Protein AF-F6EUU1-F1 (afdb_monomer_lite)

Structure (mmCIF, N/CA/C/O backbone):
data_AF-F6EUU1-F1
#
_entry.id   AF-F6EUU1-F1
#
loop_
_atom_site.group_PDB
_atom_site.id
_atom_site.type_symbol
_atom_site.label_atom_id
_atom_site.label_alt_id
_atom_site.label_comp_id
_atom_site.label_asym_id
_atom_site.label_entity_id
_atom_site.label_seq_id
_atom_site.pdbx_PDB_ins_code
_atom_site.Cartn_x
_atom_site.Cartn_y
_atom_site.Cartn_z
_atom_site.occupancy
_atom_site.B_iso_or_equiv
_atom_site.auth_seq_id
_atom_site.auth_comp_id
_atom_site.auth_asym_id
_atom_site.auth_atom_id
_atom_site.pdbx_PDB_model_num
ATOM 1 N N . MET A 1 1 ? 11.042 15.167 -16.117 1.00 37.34 1 MET A N 1
ATOM 2 C CA . MET A 1 1 ? 10.573 15.311 -14.725 1.00 37.34 1 MET A CA 1
ATOM 3 C C . MET A 1 1 ? 9.103 14.907 -14.679 1.00 37.34 1 MET A C 1
ATOM 5 O O . MET A 1 1 ? 8.304 15.669 -15.211 1.00 37.34 1 MET A O 1
ATOM 9 N N . PRO A 1 2 ? 8.699 13.736 -14.163 1.00 47.19 2 PRO A N 1
ATOM 10 C CA . PRO A 1 2 ? 7.293 13.513 -13.862 1.00 47.19 2 PRO A CA 1
ATOM 11 C C . PRO A 1 2 ? 7.005 14.019 -12.444 1.00 47.19 2 PRO A C 1
ATOM 13 O O . PRO A 1 2 ? 7.623 13.583 -11.479 1.00 47.19 2 PRO A O 1
ATOM 16 N N . ALA A 1 3 ? 6.089 14.981 -12.342 1.00 47.44 3 ALA A N 1
ATOM 17 C CA . ALA A 1 3 ? 5.548 15.464 -11.082 1.00 47.44 3 ALA A CA 1
ATOM 18 C C . ALA A 1 3 ? 4.699 14.354 -10.443 1.00 47.44 3 ALA A C 1
ATOM 20 O O . ALA A 1 3 ? 3.653 13.982 -10.984 1.00 47.44 3 ALA A O 1
ATOM 21 N N . ALA A 1 4 ? 5.160 13.807 -9.318 1.00 46.00 4 ALA A N 1
ATOM 22 C CA . ALA A 1 4 ? 4.358 12.908 -8.501 1.00 46.00 4 ALA A CA 1
ATOM 23 C C . ALA A 1 4 ? 3.129 13.669 -7.968 1.00 46.00 4 ALA A C 1
ATOM 25 O O . ALA A 1 4 ? 3.194 14.841 -7.599 1.00 46.00 4 ALA A O 1
ATOM 26 N N . LYS A 1 5 ? 1.971 13.014 -8.048 1.00 48.19 5 LYS A N 1
ATOM 27 C CA . LYS A 1 5 ? 0.638 13.600 -7.880 1.00 48.19 5 LYS A CA 1
ATOM 28 C C . LYS A 1 5 ? 0.380 14.049 -6.427 1.00 48.19 5 LYS A C 1
ATOM 30 O O . LYS A 1 5 ? 0.331 13.186 -5.556 1.00 48.19 5 LYS A O 1
ATOM 35 N N . PRO A 1 6 ? -0.006 15.316 -6.175 1.00 48.62 6 PRO A N 1
ATOM 36 C CA . PRO A 1 6 ? -0.371 15.819 -4.838 1.00 48.62 6 PRO A CA 1
ATOM 37 C C . PRO A 1 6 ? -1.711 15.277 -4.288 1.00 48.62 6 PRO A C 1
ATOM 39 O O . PRO A 1 6 ? -2.193 15.727 -3.250 1.00 48.62 6 PRO A O 1
ATOM 42 N N . PHE A 1 7 ? -2.360 14.348 -4.999 1.00 48.28 7 PHE A N 1
ATOM 43 C CA . PHE A 1 7 ? -3.625 13.734 -4.583 1.00 48.28 7 PHE A CA 1
ATOM 44 C C . PHE A 1 7 ? -3.428 12.528 -3.656 1.00 48.28 7 PHE A C 1
ATOM 46 O O . PHE A 1 7 ? -4.287 12.283 -2.816 1.00 48.28 7 PHE A O 1
ATOM 53 N N . ALA A 1 8 ? -2.315 11.799 -3.785 1.00 52.47 8 ALA A N 1
ATOM 54 C CA . ALA A 1 8 ? -2.077 10.576 -3.015 1.00 52.47 8 ALA A CA 1
ATOM 55 C C . ALA A 1 8 ? -1.690 10.884 -1.555 1.00 52.47 8 ALA A C 1
ATOM 57 O O . ALA A 1 8 ? -2.292 10.352 -0.628 1.00 52.47 8 ALA A O 1
ATOM 58 N N . GLU A 1 9 ? -0.788 11.847 -1.328 1.00 54.06 9 GLU A N 1
ATOM 59 C CA . GLU A 1 9 ? -0.393 12.273 0.027 1.00 54.06 9 GLU A CA 1
ATOM 60 C C . GLU A 1 9 ? -1.585 12.730 0.876 1.00 54.06 9 GLU A C 1
ATOM 62 O O . GLU A 1 9 ? -1.688 12.389 2.052 1.00 54.06 9 GLU A O 1
ATOM 67 N N . LYS A 1 10 ? -2.541 13.451 0.277 1.00 57.03 10 LYS A N 1
ATOM 68 C CA . LYS A 1 10 ? -3.720 13.944 1.002 1.00 57.03 10 LYS A CA 1
ATOM 69 C C . LYS A 1 10 ? -4.641 12.823 1.483 1.00 57.03 10 LYS A C 1
ATOM 71 O O . LYS A 1 10 ? -5.227 12.957 2.553 1.00 57.03 10 LYS A O 1
ATOM 76 N N . ILE A 1 11 ? -4.765 11.737 0.717 1.00 64.12 11 ILE A N 1
ATOM 77 C CA . ILE A 1 11 ? -5.606 10.589 1.086 1.00 64.12 11 ILE A CA 1
ATOM 78 C C . ILE A 1 11 ? -4.953 9.809 2.228 1.00 64.12 11 ILE A C 1
ATOM 80 O O . ILE A 1 11 ? -5.626 9.488 3.203 1.00 64.12 11 ILE A O 1
ATOM 84 N N . PHE A 1 12 ? -3.639 9.590 2.156 1.00 66.69 12 PHE A N 1
ATOM 85 C CA . PHE A 1 12 ? -2.871 8.963 3.231 1.00 66.69 12 PHE A CA 1
ATOM 86 C C . PHE A 1 12 ? -3.004 9.725 4.554 1.00 66.69 12 PHE A C 1
ATOM 88 O O . PHE A 1 12 ? -3.325 9.127 5.579 1.00 66.69 12 PHE A O 1
ATOM 95 N N . HIS A 1 13 ? -2.842 11.051 4.531 1.00 67.12 13 HIS A N 1
ATOM 96 C CA . HIS A 1 13 ? -2.996 11.864 5.737 1.00 67.12 13 HIS A CA 1
ATOM 97 C C . HIS A 1 13 ? -4.424 11.841 6.292 1.00 67.12 13 HIS A C 1
ATOM 99 O O . HIS A 1 13 ? -4.591 11.754 7.505 1.00 67.12 13 HIS A O 1
ATOM 105 N N . ALA A 1 14 ? -5.450 11.879 5.437 1.00 72.12 14 ALA A N 1
ATOM 106 C CA . ALA A 1 14 ? -6.840 11.816 5.885 1.00 72.12 14 ALA A CA 1
ATOM 107 C C . ALA A 1 14 ? -7.178 10.461 6.531 1.00 72.12 14 ALA A C 1
ATOM 109 O O . ALA A 1 14 ? -7.726 10.441 7.631 1.00 72.12 14 ALA A O 1
ATOM 110 N N . LEU A 1 15 ? -6.790 9.348 5.896 1.00 71.38 15 LEU A N 1
ATOM 111 C CA . LEU A 1 15 ? -7.007 7.996 6.426 1.00 71.38 15 LEU A CA 1
ATOM 112 C C . LEU A 1 15 ? -6.249 7.771 7.736 1.00 71.38 15 LEU A C 1
ATOM 114 O O . LEU A 1 15 ? -6.804 7.226 8.686 1.00 71.38 15 LEU A O 1
ATOM 118 N N . LEU A 1 16 ? -5.001 8.240 7.818 1.00 70.50 16 LEU A N 1
ATOM 119 C CA . LEU A 1 16 ? -4.230 8.187 9.056 1.00 70.50 16 LEU A CA 1
ATOM 120 C C . LEU A 1 16 ? -4.901 8.968 10.178 1.00 70.50 16 LEU A C 1
ATOM 122 O O . LEU A 1 16 ? -5.094 8.430 11.266 1.00 70.50 16 LEU A O 1
ATOM 126 N N . MET A 1 17 ? -5.274 10.225 9.924 1.00 71.81 17 MET A N 1
ATOM 127 C CA . MET A 1 17 ? -5.925 11.051 10.938 1.00 71.81 17 MET A CA 1
ATOM 128 C C . MET A 1 17 ? -7.266 10.463 11.370 1.00 71.81 17 MET A C 1
ATOM 130 O O . MET A 1 17 ? -7.599 10.557 12.546 1.00 71.81 17 MET A O 1
ATOM 134 N N . GLU A 1 18 ? -8.010 9.826 10.466 1.00 73.00 18 GLU A N 1
ATOM 135 C CA . GLU A 1 18 ? -9.268 9.163 10.799 1.00 73.00 18 GLU A CA 1
ATOM 136 C C . GLU A 1 18 ? -9.056 7.898 11.646 1.00 73.00 18 GLU A C 1
ATOM 138 O O . GLU A 1 18 ? -9.730 7.739 12.665 1.00 73.00 18 GLU A O 1
ATOM 143 N N . CYS A 1 19 ? -8.084 7.047 11.300 1.00 69.06 19 CYS A N 1
ATOM 144 C CA . CYS A 1 19 ? -7.704 5.892 12.122 1.00 69.06 19 CYS A CA 1
ATOM 145 C C . CYS A 1 19 ? -7.283 6.320 13.534 1.00 69.06 19 CYS A C 1
ATOM 147 O O . CYS A 1 19 ? -7.765 5.757 14.519 1.00 69.06 19 CYS A O 1
ATOM 149 N N . PHE A 1 20 ? -6.447 7.358 13.642 1.00 67.50 20 PHE A N 1
ATOM 150 C CA . PHE A 1 20 ? -6.025 7.906 14.933 1.00 67.50 20 PHE A CA 1
ATOM 151 C C . PHE A 1 20 ? -7.184 8.548 15.705 1.00 67.50 20 PHE A C 1
ATOM 153 O O . PHE A 1 20 ? -7.306 8.335 16.910 1.00 67.50 20 PHE A O 1
ATOM 160 N N . ALA A 1 21 ? -8.054 9.305 15.032 1.00 73.56 21 ALA A N 1
ATOM 161 C CA . ALA A 1 21 ? -9.197 9.962 15.663 1.00 73.56 21 ALA A CA 1
ATOM 162 C C . ALA A 1 21 ? -10.238 8.960 1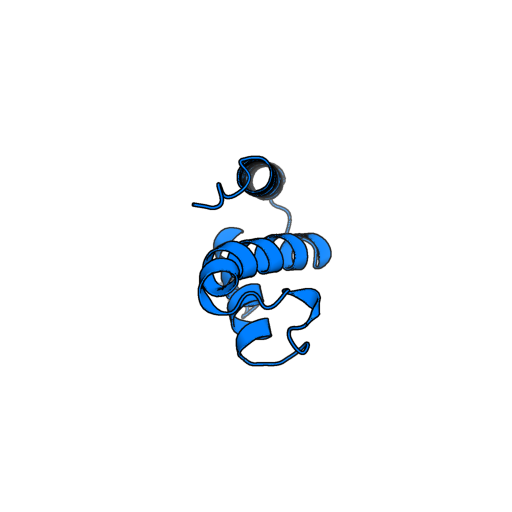6.178 1.00 73.56 21 ALA A C 1
ATOM 164 O O . ALA A 1 21 ? -10.861 9.204 17.210 1.00 73.56 21 ALA A O 1
ATOM 165 N N . GLN A 1 22 ? -10.422 7.838 15.479 1.00 75.19 22 GLN A N 1
ATOM 166 C CA . GLN A 1 22 ? -11.400 6.809 15.838 1.00 75.19 22 GLN A CA 1
ATOM 167 C C . GLN A 1 22 ? -10.816 5.677 16.701 1.00 75.19 22 GLN A C 1
ATOM 169 O O . GLN A 1 22 ? -11.574 4.806 17.120 1.00 75.19 22 GLN A O 1
ATOM 174 N N . GLN A 1 23 ? -9.500 5.668 16.969 1.00 66.62 23 GLN A N 1
ATOM 175 C CA . GLN A 1 23 ? -8.783 4.560 17.631 1.00 66.62 23 GLN A CA 1
ATOM 176 C C . GLN A 1 23 ? -9.110 3.185 17.027 1.00 66.62 23 GLN A C 1
ATOM 178 O O . GLN A 1 23 ? -9.159 2.171 17.726 1.00 66.62 23 GLN A O 1
ATOM 183 N N . ARG A 1 24 ? -9.368 3.143 15.719 1.00 73.88 24 ARG A N 1
ATOM 1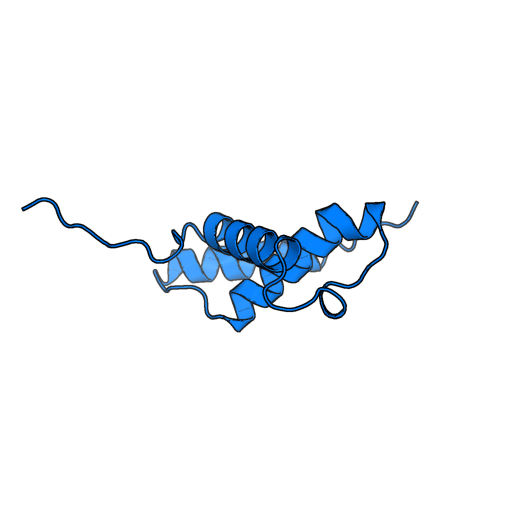84 C CA . ARG A 1 24 ? -9.682 1.893 15.026 1.00 73.88 24 ARG A CA 1
ATOM 185 C C . ARG A 1 24 ? -8.431 1.307 14.402 1.00 73.88 24 ARG A C 1
ATOM 187 O O . ARG A 1 24 ? -7.527 2.035 13.996 1.00 73.88 24 ARG A O 1
ATOM 194 N N . GLN A 1 25 ? -8.417 -0.015 14.267 1.00 69.00 25 GLN A N 1
ATOM 195 C CA . GLN A 1 25 ? -7.452 -0.657 13.385 1.00 69.00 25 GLN A CA 1
ATOM 196 C C . GLN A 1 25 ? -7.764 -0.293 11.924 1.00 69.00 25 GLN A C 1
ATOM 198 O O . GLN A 1 25 ? -8.944 -0.206 11.552 1.00 69.00 25 GLN A O 1
ATOM 203 N N . PRO A 1 26 ? -6.730 -0.055 11.100 1.00 76.00 26 PRO A N 1
ATOM 204 C CA . PRO A 1 26 ? -6.916 0.099 9.667 1.00 76.00 26 PRO A CA 1
ATOM 205 C C . PRO A 1 26 ? -7.449 -1.213 9.082 1.00 76.00 26 PRO A C 1
ATOM 207 O O . PRO A 1 26 ? -7.077 -2.303 9.515 1.00 76.00 26 PRO A O 1
ATOM 210 N N . THR A 1 27 ? -8.343 -1.105 8.110 1.00 82.44 27 THR A N 1
ATOM 211 C CA . THR A 1 27 ? -8.867 -2.253 7.362 1.00 82.44 27 THR A CA 1
ATOM 212 C C . THR A 1 27 ? -7.849 -2.734 6.330 1.00 82.44 27 THR A C 1
ATOM 214 O O . THR A 1 27 ? -6.991 -1.964 5.896 1.00 82.44 27 THR A O 1
ATOM 217 N N . ASP A 1 28 ? -7.960 -3.989 5.891 1.00 81.69 28 ASP A N 1
ATOM 218 C CA . ASP A 1 28 ? -7.053 -4.559 4.883 1.00 81.69 28 ASP A CA 1
ATOM 219 C C . ASP A 1 28 ? -7.003 -3.719 3.593 1.00 81.69 28 ASP A C 1
ATOM 221 O O . ASP A 1 28 ? -5.932 -3.538 3.015 1.00 81.69 28 ASP A O 1
ATOM 225 N N . ASP A 1 29 ? -8.135 -3.143 3.173 1.00 82.06 29 ASP A N 1
ATOM 226 C CA . ASP A 1 29 ? -8.222 -2.276 1.989 1.00 82.06 29 ASP A CA 1
ATOM 227 C C . ASP A 1 29 ? -7.458 -0.951 2.163 1.00 82.06 29 ASP A C 1
ATOM 229 O O . ASP A 1 29 ? -6.865 -0.421 1.216 1.00 82.06 29 ASP A O 1
ATOM 233 N N . GLU A 1 30 ? -7.442 -0.400 3.377 1.00 82.31 30 GLU A N 1
ATOM 234 C CA . GLU A 1 30 ? -6.693 0.820 3.692 1.00 82.31 30 GLU A CA 1
ATOM 235 C C . GLU A 1 30 ? -5.202 0.540 3.790 1.00 82.31 30 GLU A C 1
ATOM 237 O O . GLU A 1 30 ? -4.395 1.314 3.272 1.00 82.31 30 GLU A O 1
ATOM 242 N N . VAL A 1 31 ? -4.835 -0.588 4.400 1.00 85.25 31 VAL A N 1
ATOM 243 C CA . VAL A 1 31 ? -3.448 -1.053 4.439 1.00 85.25 31 VAL A CA 1
ATOM 244 C C . VAL A 1 31 ? -2.934 -1.292 3.018 1.00 85.25 31 VAL A C 1
ATOM 246 O O . VAL A 1 31 ? -1.841 -0.825 2.699 1.00 85.25 31 VAL A O 1
ATOM 249 N N . ASP A 1 32 ? -3.716 -1.926 2.138 1.00 85.75 32 ASP A N 1
ATOM 250 C CA . ASP A 1 32 ? -3.340 -2.132 0.731 1.00 85.75 32 ASP A CA 1
ATOM 251 C C . ASP A 1 32 ? -3.229 -0.805 -0.039 1.00 85.75 32 ASP A C 1
ATOM 253 O O . ASP A 1 32 ? -2.280 -0.602 -0.800 1.00 85.75 32 ASP A O 1
ATOM 257 N N . SER A 1 33 ? -4.134 0.145 0.218 1.00 83.81 33 SER A N 1
ATOM 258 C CA . SER A 1 33 ? -4.086 1.482 -0.390 1.00 83.81 33 SER A CA 1
ATOM 259 C C . SER A 1 33 ? -2.811 2.239 -0.010 1.00 83.81 33 SER A C 1
ATOM 261 O O . SER A 1 33 ? -2.144 2.820 -0.871 1.00 83.81 33 SER A O 1
ATOM 263 N N . VAL A 1 34 ? -2.433 2.196 1.269 1.00 84.31 34 VAL A N 1
ATOM 264 C CA . VAL A 1 34 ? -1.197 2.813 1.759 1.00 84.31 34 VAL A CA 1
ATOM 265 C C . VAL A 1 34 ? 0.037 2.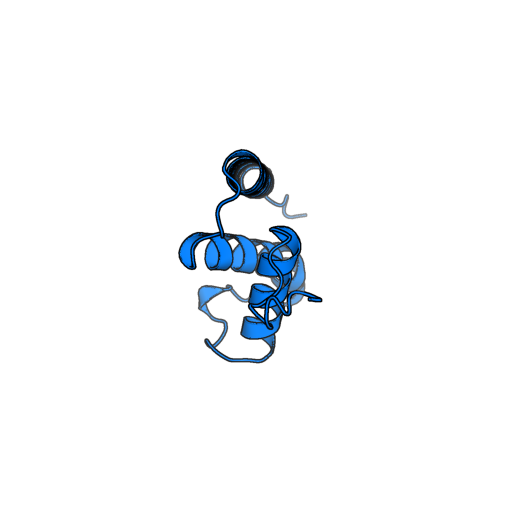067 1.254 1.00 84.31 34 VAL A C 1
ATOM 267 O O . VAL A 1 34 ? 0.981 2.707 0.794 1.00 84.31 34 VAL A O 1
ATOM 270 N N . ALA A 1 35 ? 0.030 0.734 1.258 1.00 87.75 35 ALA A N 1
ATOM 271 C CA . ALA A 1 35 ? 1.127 -0.073 0.729 1.00 87.75 35 ALA A CA 1
ATOM 272 C C . ALA A 1 35 ? 1.362 0.205 -0.764 1.00 87.75 35 ALA A C 1
ATOM 274 O O . ALA A 1 35 ? 2.506 0.388 -1.183 1.00 87.75 35 ALA A O 1
ATOM 275 N N . SER A 1 36 ? 0.291 0.342 -1.553 1.00 86.44 36 SER A N 1
ATOM 276 C CA . SER A 1 36 ? 0.371 0.746 -2.959 1.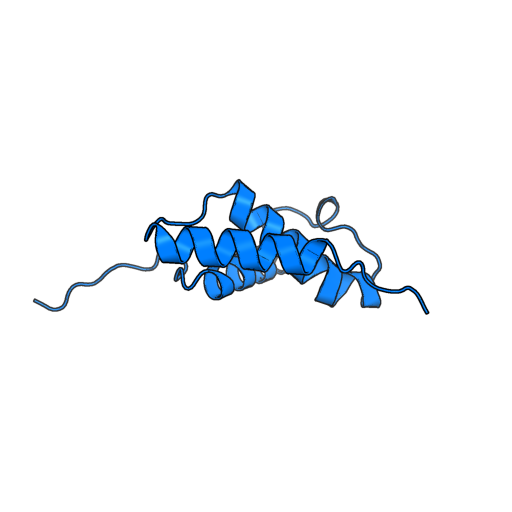00 86.44 36 SER A CA 1
ATOM 277 C C . SER A 1 36 ? 1.001 2.126 -3.134 1.00 86.44 36 SER A C 1
ATOM 279 O O . SER A 1 36 ? 1.703 2.355 -4.123 1.00 86.44 36 SER A O 1
ATOM 281 N N . GLN A 1 37 ? 0.736 3.058 -2.219 1.00 83.06 37 GLN A N 1
ATOM 282 C CA . GLN A 1 37 ? 1.294 4.406 -2.272 1.00 83.06 37 GLN A CA 1
ATOM 283 C C . GLN A 1 37 ? 2.779 4.411 -1.903 1.00 83.06 37 GLN A C 1
ATOM 285 O O . GLN A 1 37 ? 3.578 4.982 -2.642 1.00 83.06 37 GLN A O 1
ATOM 290 N N . ILE A 1 38 ? 3.158 3.719 -0.823 1.00 84.94 38 ILE A N 1
ATOM 291 C CA . ILE A 1 38 ? 4.561 3.542 -0.419 1.00 84.94 38 ILE A CA 1
ATOM 292 C C . ILE A 1 38 ? 5.344 2.858 -1.546 1.00 84.94 38 ILE A C 1
ATOM 294 O O . ILE A 1 38 ? 6.450 3.278 -1.883 1.00 84.94 38 ILE A O 1
ATOM 298 N N . TRP A 1 39 ? 4.754 1.848 -2.190 1.00 86.12 39 TRP A N 1
ATOM 299 C CA . TRP A 1 39 ? 5.356 1.182 -3.341 1.00 86.12 39 TRP A CA 1
ATOM 300 C C . TRP A 1 39 ? 5.539 2.125 -4.534 1.00 86.12 39 TRP A C 1
ATOM 302 O O . TRP A 1 39 ? 6.606 2.140 -5.143 1.00 86.12 39 TRP A O 1
ATOM 312 N N . GLN A 1 40 ? 4.533 2.932 -4.883 1.00 82.81 40 GLN A N 1
ATOM 313 C CA . GLN A 1 40 ? 4.668 3.904 -5.974 1.00 82.81 40 GLN A CA 1
ATOM 314 C C . GLN A 1 40 ? 5.731 4.965 -5.684 1.00 82.81 40 GLN A C 1
ATOM 316 O O . GLN A 1 40 ? 6.474 5.329 -6.594 1.00 82.81 40 GLN A O 1
ATOM 321 N N . ASP A 1 41 ? 5.827 5.431 -4.444 1.00 80.75 41 ASP A N 1
ATOM 322 C CA . ASP A 1 41 ? 6.819 6.427 -4.045 1.00 80.75 41 ASP A CA 1
ATOM 323 C C . ASP A 1 41 ? 8.244 5.843 -4.060 1.00 80.75 41 ASP A C 1
ATOM 325 O O . ASP A 1 41 ? 9.155 6.401 -4.672 1.00 80.75 41 ASP A O 1
ATOM 329 N N . SER A 1 42 ? 8.413 4.647 -3.488 1.00 78.00 42 SER A N 1
ATOM 330 C CA . SER A 1 42 ? 9.708 3.974 -3.353 1.00 78.00 42 SER A CA 1
ATOM 331 C C . SER A 1 42 ? 10.189 3.297 -4.645 1.00 78.00 42 SER A C 1
ATOM 333 O O . SER A 1 42 ? 11.328 3.487 -5.068 1.00 78.00 42 SER A O 1
ATOM 335 N N . HIS A 1 43 ? 9.331 2.503 -5.287 1.00 75.06 43 HIS A N 1
ATOM 336 C CA . HIS A 1 43 ? 9.678 1.655 -6.435 1.00 75.06 43 HIS A CA 1
ATOM 337 C C . HIS A 1 43 ? 9.125 2.186 -7.756 1.00 75.06 43 HIS A C 1
ATOM 339 O O . HIS A 1 43 ? 9.728 1.944 -8.803 1.00 75.06 43 HIS A O 1
ATOM 345 N N . GLY A 1 44 ? 8.033 2.955 -7.744 1.00 63.03 44 GLY A N 1
ATOM 346 C CA . GLY A 1 44 ? 7.483 3.560 -8.962 1.00 63.03 44 GLY A CA 1
ATOM 347 C C . GLY A 1 44 ? 8.482 4.472 -9.683 1.00 63.03 44 GLY A C 1
ATOM 348 O O . GLY A 1 44 ? 8.447 4.552 -10.910 1.00 63.03 44 GLY A O 1
ATOM 349 N N . SER A 1 45 ? 9.435 5.068 -8.955 1.00 63.28 45 SER A N 1
ATOM 350 C CA . SER A 1 45 ? 10.554 5.818 -9.547 1.00 63.28 45 SER A CA 1
ATOM 351 C C . SER A 1 45 ? 11.740 4.951 -10.001 1.00 63.28 45 SER A C 1
ATOM 353 O O . SER A 1 45 ? 12.513 5.402 -10.843 1.00 63.28 45 SER A O 1
ATOM 355 N N . MET A 1 46 ? 11.910 3.729 -9.477 1.00 65.06 46 MET A N 1
ATOM 356 C CA . MET A 1 46 ? 13.074 2.868 -9.764 1.00 65.06 46 MET A CA 1
ATOM 357 C C . MET A 1 46 ? 12.795 1.758 -10.783 1.00 65.06 46 MET A C 1
ATOM 359 O O . MET A 1 46 ? 13.641 1.485 -11.631 1.00 65.06 46 MET A O 1
ATOM 363 N N . THR A 1 47 ? 11.638 1.100 -10.706 1.00 70.75 47 THR A N 1
ATOM 364 C CA . THR A 1 47 ? 11.306 -0.074 -11.533 1.00 70.75 47 THR A CA 1
ATOM 365 C C . THR A 1 47 ? 10.126 0.167 -12.467 1.00 70.75 47 THR A C 1
ATOM 367 O O . THR A 1 47 ? 9.969 -0.557 -13.446 1.00 70.75 47 THR A O 1
ATOM 370 N N . GLY A 1 48 ? 9.280 1.163 -12.174 1.00 76.38 48 GLY A N 1
ATOM 371 C CA . GLY A 1 48 ? 8.034 1.407 -12.909 1.00 76.38 48 GLY A CA 1
ATOM 372 C C . GLY A 1 48 ? 6.986 0.295 -12.755 1.00 76.38 48 GLY A C 1
ATOM 373 O O . GLY A 1 48 ? 5.961 0.329 -13.434 1.00 76.38 48 GLY A O 1
ATOM 374 N N . GLN A 1 49 ? 7.223 -0.686 -11.878 1.00 81.69 49 GLN A N 1
ATOM 375 C CA . GLN A 1 49 ? 6.311 -1.800 -11.630 1.00 81.69 49 GLN A CA 1
ATOM 376 C C . GLN A 1 49 ? 5.109 -1.327 -10.808 1.00 81.69 49 GLN A C 1
ATOM 378 O O . GLN A 1 49 ? 5.276 -0.668 -9.778 1.00 81.69 49 GLN A O 1
ATOM 383 N N . SER A 1 50 ? 3.893 -1.684 -11.227 1.00 82.19 50 SER A N 1
ATOM 384 C CA . SER A 1 50 ? 2.692 -1.373 -10.452 1.00 82.19 50 SER A CA 1
ATOM 385 C C . SER A 1 50 ? 2.610 -2.258 -9.211 1.00 82.19 50 SER A C 1
ATOM 387 O O . SER A 1 50 ? 2.978 -3.429 -9.257 1.00 82.19 50 SER A O 1
ATOM 389 N N . TRP A 1 51 ? 2.043 -1.737 -8.120 1.00 83.69 51 TRP A N 1
ATOM 390 C CA . TRP A 1 51 ? 1.759 -2.532 -6.919 1.00 83.69 51 TRP A CA 1
ATOM 391 C C . TRP A 1 51 ? 0.906 -3.770 -7.235 1.00 83.69 51 TRP A C 1
ATOM 393 O O . TRP A 1 51 ? 1.132 -4.846 -6.695 1.00 83.69 51 TRP A O 1
ATOM 403 N N . ARG A 1 52 ? -0.019 -3.651 -8.197 1.00 82.62 52 ARG A N 1
ATOM 404 C CA . ARG A 1 52 ? -0.865 -4.768 -8.655 1.00 82.62 52 ARG A CA 1
ATOM 405 C C . ARG A 1 52 ? -0.088 -5.900 -9.324 1.00 82.62 52 ARG A C 1
ATOM 407 O O . ARG A 1 52 ? -0.584 -7.021 -9.365 1.00 82.62 52 ARG A O 1
ATOM 414 N N . ASP A 1 53 ? 1.102 -5.601 -9.834 1.00 84.75 53 ASP A N 1
ATOM 415 C CA . ASP A 1 53 ? 1.982 -6.579 -10.471 1.00 84.75 53 ASP A CA 1
ATOM 416 C C . ASP A 1 53 ? 2.929 -7.233 -9.452 1.00 84.75 53 ASP A C 1
ATOM 418 O O . ASP A 1 53 ? 3.686 -8.141 -9.798 1.00 84.75 53 ASP A O 1
ATOM 422 N N . VAL A 1 54 ? 2.926 -6.772 -8.196 1.00 84.69 54 VAL A N 1
ATOM 423 C CA . VAL A 1 54 ? 3.689 -7.395 -7.115 1.00 84.69 54 VAL A CA 1
ATOM 424 C C . VAL A 1 54 ? 2.959 -8.658 -6.673 1.00 84.69 54 VAL A C 1
ATOM 426 O O . VAL A 1 54 ? 1.786 -8.639 -6.303 1.00 84.69 54 VAL A O 1
ATOM 429 N N . ALA A 1 55 ? 3.667 -9.787 -6.688 1.00 85.19 55 ALA A N 1
ATOM 430 C CA . ALA A 1 55 ? 3.103 -11.055 -6.252 1.00 85.19 55 ALA A CA 1
ATOM 431 C C . ALA A 1 55 ? 2.705 -10.989 -4.769 1.00 85.19 55 ALA A C 1
ATOM 433 O O . ALA A 1 55 ? 3.543 -10.722 -3.898 1.00 85.19 55 ALA A O 1
ATOM 434 N N . LYS A 1 56 ? 1.432 -11.278 -4.475 1.00 84.06 56 LYS A N 1
ATOM 435 C CA . LYS A 1 56 ? 0.929 -11.367 -3.099 1.00 84.06 56 LYS A CA 1
ATOM 436 C C . LYS A 1 56 ? 1.734 -12.401 -2.314 1.00 84.06 56 LYS A C 1
ATOM 438 O O . LYS A 1 56 ? 1.928 -13.526 -2.766 1.00 84.06 56 LYS A O 1
ATOM 443 N N . GLY A 1 57 ? 2.210 -12.002 -1.138 1.00 83.19 57 GLY A N 1
ATOM 444 C CA . GLY A 1 57 ? 3.026 -12.853 -0.267 1.00 83.19 57 GLY A CA 1
ATOM 445 C C . GLY A 1 57 ? 4.526 -12.880 -0.580 1.00 83.19 57 GLY A C 1
ATOM 446 O O . GLY A 1 57 ? 5.264 -13.496 0.185 1.00 83.19 57 GLY A O 1
ATOM 447 N N . SER A 1 58 ? 4.984 -12.195 -1.633 1.00 85.75 58 SER A N 1
ATOM 448 C CA . SER A 1 58 ? 6.415 -11.942 -1.853 1.00 85.75 58 SER A CA 1
ATOM 449 C C . SER A 1 58 ? 7.020 -11.078 -0.741 1.00 85.75 58 SER A C 1
ATOM 451 O O . SER A 1 58 ? 6.303 -10.368 -0.029 1.00 85.75 58 SER A O 1
ATOM 453 N N . ASP A 1 59 ? 8.347 -11.088 -0.613 1.00 87.69 59 ASP A N 1
ATOM 454 C CA . ASP A 1 59 ? 9.047 -10.247 0.365 1.00 87.69 59 ASP A CA 1
ATOM 455 C C . ASP A 1 59 ? 8.790 -8.755 0.140 1.00 87.69 59 ASP A C 1
ATOM 457 O O . ASP A 1 59 ? 8.625 -8.009 1.102 1.00 87.69 59 ASP A O 1
ATOM 461 N N . ALA A 1 60 ? 8.695 -8.323 -1.120 1.00 85.81 60 ALA A N 1
ATOM 462 C CA . ALA A 1 60 ? 8.314 -6.958 -1.475 1.00 85.81 60 ALA A CA 1
ATOM 463 C C . ALA A 1 60 ? 6.896 -6.630 -0.985 1.00 85.81 60 ALA A C 1
ATOM 465 O O . ALA A 1 60 ? 6.683 -5.604 -0.340 1.00 85.81 60 ALA A O 1
ATOM 466 N N . HIS A 1 61 ? 5.939 -7.536 -1.220 1.00 87.50 61 HIS A N 1
ATOM 467 C CA . HIS A 1 61 ? 4.567 -7.351 -0.759 1.00 87.50 61 HIS A CA 1
ATOM 468 C C . HIS A 1 61 ? 4.500 -7.230 0.770 1.00 87.50 61 HIS A C 1
ATOM 470 O O . HIS A 1 61 ? 3.898 -6.304 1.307 1.00 87.50 61 HIS A O 1
ATOM 476 N N . ARG A 1 62 ? 5.164 -8.139 1.491 1.00 87.94 62 ARG A N 1
ATOM 477 C CA . ARG A 1 62 ? 5.202 -8.132 2.963 1.00 87.94 62 ARG A CA 1
ATOM 478 C C . ARG A 1 62 ? 5.865 -6.877 3.523 1.00 87.94 62 ARG A C 1
ATOM 480 O O . ARG A 1 62 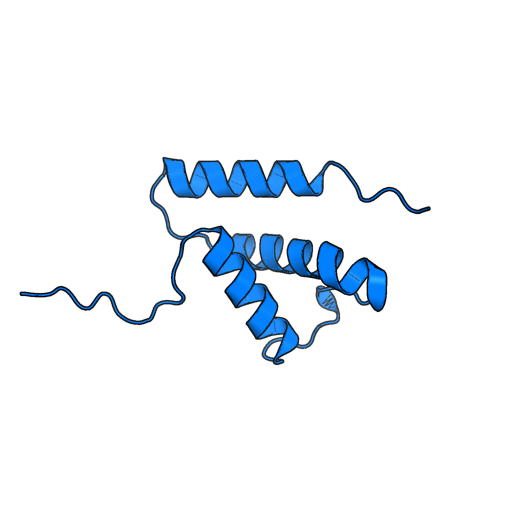? 5.369 -6.321 4.497 1.00 87.94 62 ARG A O 1
ATOM 487 N N . GLN A 1 63 ? 6.948 -6.411 2.903 1.00 87.69 63 GLN A N 1
ATOM 488 C CA . GLN A 1 63 ? 7.637 -5.193 3.331 1.00 87.69 63 GLN A CA 1
ATOM 489 C C . GLN A 1 63 ? 6.748 -3.955 3.213 1.00 87.69 63 GLN A C 1
ATOM 491 O O . GLN A 1 63 ? 6.695 -3.167 4.153 1.00 87.69 63 GLN A O 1
ATOM 496 N N . MET A 1 64 ? 6.024 -3.791 2.103 1.00 88.31 64 MET A N 1
ATOM 497 C CA . MET A 1 64 ? 5.149 -2.626 1.929 1.00 88.31 64 MET A CA 1
ATOM 498 C C . MET A 1 64 ? 3.925 -2.678 2.843 1.00 88.31 64 MET A C 1
ATOM 500 O O . MET A 1 64 ? 3.552 -1.653 3.403 1.00 88.31 64 MET A O 1
ATOM 504 N N . ILE A 1 65 ? 3.345 -3.863 3.056 1.00 88.62 65 ILE A N 1
ATOM 505 C CA . ILE A 1 65 ? 2.253 -4.051 4.023 1.00 88.62 65 ILE A CA 1
ATOM 506 C C . ILE A 1 65 ? 2.726 -3.715 5.443 1.00 88.62 65 ILE A C 1
ATOM 508 O O . ILE A 1 65 ? 2.063 -2.960 6.147 1.00 88.62 65 ILE A O 1
ATOM 512 N N . ASN A 1 66 ? 3.907 -4.188 5.849 1.00 85.88 66 ASN A N 1
ATOM 513 C CA . ASN A 1 66 ? 4.475 -3.835 7.152 1.00 85.88 66 ASN A CA 1
ATOM 514 C C . ASN A 1 66 ? 4.764 -2.333 7.267 1.00 85.88 66 ASN A C 1
ATOM 516 O O . ASN A 1 66 ? 4.505 -1.742 8.312 1.00 85.88 66 ASN A O 1
ATOM 520 N N . ALA A 1 67 ? 5.264 -1.695 6.205 1.00 86.12 67 ALA A N 1
ATOM 521 C CA . ALA A 1 67 ? 5.478 -0.250 6.185 1.00 86.12 67 ALA A CA 1
ATOM 522 C C . ALA A 1 67 ? 4.159 0.529 6.319 1.00 86.12 67 ALA A C 1
ATOM 524 O O . ALA A 1 67 ? 4.100 1.507 7.063 1.00 86.12 67 ALA A O 1
ATOM 525 N N . ALA A 1 68 ? 3.095 0.066 5.660 1.00 86.31 68 ALA A N 1
ATOM 526 C CA . ALA A 1 68 ? 1.761 0.637 5.789 1.00 86.31 68 ALA A CA 1
ATOM 527 C C . ALA A 1 68 ? 1.220 0.498 7.221 1.00 86.31 68 ALA A C 1
ATOM 529 O O . ALA A 1 68 ? 0.769 1.484 7.798 1.00 86.31 68 ALA A O 1
ATOM 530 N N . LEU A 1 69 ? 1.335 -0.684 7.831 1.00 82.44 69 LEU A N 1
ATOM 531 C CA . LEU A 1 69 ? 0.931 -0.915 9.224 1.00 82.44 69 LEU A CA 1
ATOM 532 C C . LEU A 1 69 ? 1.696 -0.012 10.203 1.00 82.44 69 LEU A C 1
ATOM 534 O O . LEU A 1 69 ? 1.080 0.656 11.036 1.00 82.44 69 LEU A O 1
ATOM 538 N N . MET A 1 70 ? 3.020 0.093 10.040 1.00 82.00 70 MET A N 1
ATOM 539 C CA . MET A 1 70 ? 3.851 1.002 10.836 1.00 82.00 70 MET A CA 1
ATOM 540 C C . MET A 1 70 ? 3.436 2.466 10.664 1.00 82.00 70 MET A C 1
ATOM 542 O O . MET A 1 70 ? 3.417 3.206 11.645 1.00 82.00 70 MET A O 1
ATOM 546 N N . ALA A 1 71 ? 3.065 2.886 9.451 1.00 80.62 71 ALA A N 1
ATOM 547 C CA . ALA A 1 71 ? 2.566 4.235 9.209 1.00 80.62 71 ALA A CA 1
ATOM 548 C C . ALA A 1 71 ? 1.266 4.515 9.978 1.00 80.62 71 ALA A C 1
ATOM 550 O O . ALA A 1 71 ? 1.114 5.598 10.538 1.00 80.62 71 ALA A O 1
ATOM 551 N N . PHE A 1 72 ? 0.371 3.528 10.070 1.00 73.75 72 PHE A N 1
ATOM 552 C CA . PHE A 1 72 ? -0.835 3.600 10.900 1.00 73.75 72 PHE A CA 1
ATOM 553 C C . PHE A 1 72 ? -0.563 3.529 12.410 1.00 73.75 72 PHE A C 1
ATOM 555 O O . PHE A 1 72 ? -1.498 3.653 13.197 1.00 73.75 72 PHE A O 1
ATOM 562 N N . GLY A 1 73 ? 0.686 3.315 12.839 1.00 70.56 73 GLY A N 1
ATOM 563 C CA . GLY A 1 73 ? 1.011 3.046 14.242 1.00 70.56 73 GLY A CA 1
ATOM 564 C C . GLY A 1 73 ? 0.440 1.716 14.740 1.00 70.56 73 GLY A C 1
ATOM 565 O O . GLY A 1 73 ? 0.389 1.477 15.945 1.00 70.56 73 GLY A O 1
ATOM 566 N N . SER A 1 74 ? 0.002 0.852 13.8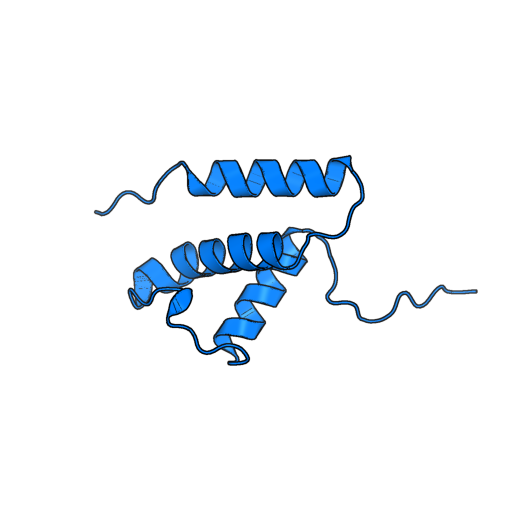22 1.00 62.81 74 SER A N 1
ATOM 567 C CA . SER A 1 74 ? -0.457 -0.491 14.132 1.00 62.81 74 SER A CA 1
ATOM 568 C C . SER A 1 74 ? 0.763 -1.399 14.080 1.00 62.81 74 SER A C 1
ATOM 570 O O . SER A 1 74 ? 1.376 -1.574 13.025 1.00 62.81 74 SER A O 1
ATOM 572 N N . ALA A 1 75 ? 1.167 -1.955 15.223 1.00 56.41 75 ALA A N 1
ATOM 573 C CA . ALA A 1 75 ? 2.097 -3.071 15.183 1.00 56.41 75 ALA A CA 1
ATOM 574 C C . ALA A 1 75 ? 1.447 -4.177 14.328 1.00 56.41 75 ALA A C 1
ATOM 576 O O . ALA A 1 75 ? 0.233 -4.390 14.467 1.00 56.41 75 ALA A O 1
ATOM 577 N N . PRO A 1 76 ? 2.201 -4.902 13.469 1.00 52.31 76 PRO A N 1
ATOM 578 C CA . PRO A 1 76 ? 1.706 -6.201 13.014 1.00 52.31 76 PRO A CA 1
ATOM 579 C C . PRO A 1 76 ? 1.270 -6.931 14.279 1.00 52.31 76 PRO A C 1
ATOM 581 O O . PRO A 1 76 ? 1.949 -6.768 15.288 1.00 52.31 76 PRO A O 1
ATOM 584 N N . SER A 1 77 ? 0.117 -7.601 14.276 1.00 50.72 77 SER A N 1
ATOM 585 C CA . SER A 1 77 ? -0.488 -8.187 15.479 1.00 50.72 77 SER A CA 1
ATOM 586 C C . SER A 1 77 ? 0.400 -9.264 16.128 1.00 50.72 77 SER A C 1
ATOM 588 O O . SER A 1 77 ? 0.055 -10.436 16.171 1.00 50.72 77 SER A O 1
ATOM 590 N N . GLU A 1 78 ? 1.553 -8.887 16.657 1.00 49.25 78 GLU A N 1
ATOM 591 C CA . GLU A 1 78 ? 2.302 -9.589 17.663 1.00 49.25 78 GLU A CA 1
ATOM 592 C C . GLU A 1 78 ? 1.794 -9.040 18.985 1.00 49.25 78 GLU A C 1
ATOM 594 O O . GLU A 1 78 ? 2.219 -8.003 19.482 1.00 49.25 78 GLU A O 1
ATOM 599 N N . MET A 1 79 ? 0.797 -9.763 19.489 1.00 46.28 79 MET A N 1
ATOM 600 C CA . MET A 1 79 ? 0.662 -10.071 20.904 1.00 46.28 79 MET A CA 1
ATOM 601 C C . MET A 1 79 ? 0.730 -8.852 21.825 1.00 46.28 79 MET A C 1
ATOM 603 O O . MET A 1 79 ? 1.765 -8.507 22.388 1.00 46.28 79 MET A O 1
ATOM 607 N N . HIS A 1 80 ? -0.451 -8.286 22.058 1.00 45.72 80 HIS A N 1
ATOM 608 C CA . HIS A 1 80 ? -0.789 -7.564 23.279 1.00 45.72 80 HIS A CA 1
ATOM 609 C C . HIS A 1 80 ? -0.477 -8.464 24.492 1.00 45.72 80 HIS A C 1
ATOM 611 O O . HIS A 1 80 ? -1.319 -9.237 24.943 1.00 45.72 80 HIS A O 1
ATOM 617 N N . MET A 1 81 ? 0.769 -8.448 24.966 1.00 50.47 81 MET A N 1
ATOM 618 C CA . MET A 1 81 ? 1.181 -9.103 26.203 1.00 50.47 81 MET A CA 1
ATOM 619 C C . MET A 1 81 ? 1.072 -8.058 27.312 1.00 50.47 81 MET A C 1
ATOM 621 O O . MET A 1 81 ? 1.990 -7.275 27.537 1.00 50.47 81 MET A O 1
ATOM 625 N N . GLU A 1 82 ? -0.100 -8.014 27.949 1.00 49.78 82 GLU A N 1
ATOM 626 C CA . GLU A 1 82 ? -0.346 -7.239 29.170 1.00 49.78 82 GLU A CA 1
ATOM 627 C C . GLU A 1 82 ? 0.656 -7.672 30.252 1.00 49.78 82 GLU A C 1
ATOM 629 O O . GLU A 1 82 ? 0.689 -8.858 30.602 1.00 49.78 82 GLU A O 1
ATOM 634 N N . PRO A 1 83 ? 1.468 -6.765 30.817 1.00 59.00 83 PRO A N 1
ATOM 635 C CA . PRO A 1 83 ? 2.152 -7.054 32.064 1.00 59.00 83 PRO A CA 1
ATOM 636 C C . PRO A 1 83 ? 1.121 -6.995 33.203 1.00 59.00 83 PRO A C 1
ATOM 638 O O . PRO A 1 83 ? 0.566 -5.936 33.491 1.00 59.00 83 PRO A O 1
ATOM 641 N N . SER A 1 84 ? 0.841 -8.159 33.801 1.00 60.69 84 SER A N 1
ATOM 642 C CA . SER A 1 84 ? 0.113 -8.290 35.076 1.00 60.69 84 SER A CA 1
ATOM 643 C C . SER A 1 84 ? 0.912 -7.747 36.257 1.00 60.69 84 SER A C 1
ATOM 645 O O . SER A 1 84 ? 2.161 -7.832 36.211 1.00 60.69 84 SER A O 1
#

Radius of gyration: 14.36 Å; chains: 1; bounding box: 24×29×50 Å

Foldseek 3Di:
DDDDDPPLVVVLVVLLVVCVVVVHQDDPVQLLSQLQVVCCVPPCVPPVDGSVNDDPPDPSNVVSSCVSCVSSVHHPPDDPPDDD

Organism: NCBI:txid690566

Sequence (84 aa):
MPAAKPFAEKIFHALLMECFAQQRQPTDDEVDSVASQIWQDSHGSMTGQSWRDVAKGSDAHRQMINAALMAFGSAPSEMHMEPS

Secondary structure (DSSP, 8-state):
-----HHHHHHHHHHHHHHHHHTPPPPHHHHHHHHHHHHHHHTTTTT---GGGSPTTSHHHHHHHHHHHHHTT---S-------

pLDDT: mean 72.0, std 14.1, range [37.34, 88.62]